Protein AF-0000000074521315 (afdb_homodimer)

Nearest PDB structures (foldseek):
  7vp2-assembly1_B  TM=7.173E-01  e=1.947E+00  Arabidopsis thaliana
  7vp5-assembly1_B  TM=7.183E-01  e=2.107E+00  Arabidopsis thaliana
  5zkt-assembly1_A  TM=7.330E-01  e=4.274E+00  Oryza sativa Japonica Group
  7vp4-assembly3_J  TM=7.187E-01  e=5.002E+00  Arabidopsis thaliana
  7vp2-assembly1_B  TM=7.172E-01  e=1.947E+00  Arabidopsis thaliana

Sequence (156 aa):
MSTMNISLPDALKAFVDEQVSQRGYGTSSEYVRELIRKDQDRQRLRGLLLAGAASAPTAPADSDYFDSLRARVRTARGMSTMNISLPDALKAFVDEQVSQRGYGTSSEYVRELIRKDQDRQRLRGLLLAGAASAPTAPADSDYFDSLRARVRTARG

Foldseek 3Di:
DDDDDDDDDPVVVVVLVVCCVVVVNPDSVVVVVVVVVVVVVVVVVVVVVVVVVPPPPPPPCDPVVVVVVVVVVVVVVD/DDDDDDDDDPVVVVVLVVCCVVVVNPDSVVVVVVVVVVVVVVVVVVVVVVVVVPPPPPPPCDPVVVVVVVVVVVVVVD

Radius of gyration: 25.65 Å; Cα contacts (8 Å, |Δi|>4): 102; chains: 2; bounding box: 45×71×61 Å

Solvent-accessible surface area (backbone atoms only — not comparable to full-atom values): 8745 Å² total; per-residue (Å²): 112,44,79,43,79,31,62,32,51,57,71,56,47,52,50,50,51,49,49,22,64,75,70,67,41,92,37,65,29,55,51,50,51,48,49,50,50,50,53,51,50,50,51,51,50,52,48,50,53,50,51,58,65,64,39,67,77,61,72,67,83,35,73,61,50,52,46,52,51,50,50,50,53,51,56,64,74,97,111,43,79,44,79,31,62,32,53,57,70,56,48,52,49,49,52,47,48,22,66,75,71,68,41,94,38,65,30,56,51,51,52,50,50,51,50,50,53,51,51,50,51,52,50,51,50,52,52,50,51,58,64,66,40,68,75,63,74,68,81,35,73,62,50,52,46,51,51,50,49,51,52,52,57,67,74,101

Organism: Methylococcus capsulatus (strain ATCC 33009 / NCIMB 11132 / Bath) (NCBI:txid243233)

Structure (mmCIF, N/CA/C/O backbone):
data_AF-0000000074521315-model_v1
#
loop_
_entity.id
_entity.type
_entity.pdbx_description
1 polymer 'Antitoxin ParD'
#
loop_
_atom_site.group_PDB
_atom_site.id
_atom_site.type_symbol
_atom_site.label_atom_id
_atom_site.label_alt_id
_atom_site.label_comp_id
_atom_site.label_asym_id
_atom_site.label_entity_id
_atom_site.label_seq_id
_atom_site.pdbx_PDB_ins_code
_atom_site.Cartn_x
_atom_site.Cartn_y
_atom_site.Cartn_z
_atom_site.occupancy
_atom_site.B_iso_or_equiv
_atom_site.auth_seq_id
_atom_site.auth_comp_id
_atom_site.auth_asym_id
_atom_site.auth_atom_id
_atom_site.pdbx_PDB_model_num
ATOM 1 N N . MET A 1 1 ? -5.844 -22.781 2.754 1 93.62 1 MET A N 1
ATOM 2 C CA . MET A 1 1 ? -4.75 -22.25 1.945 1 93.62 1 MET A CA 1
ATOM 3 C C . MET A 1 1 ? -4.969 -22.562 0.468 1 93.62 1 MET A C 1
ATOM 5 O O . MET A 1 1 ? -5.434 -23.656 0.118 1 93.62 1 MET A O 1
ATOM 9 N N . SER A 1 2 ? -4.914 -21.469 -0.3 1 94.69 2 SER A N 1
ATOM 10 C CA . SER A 1 2 ? -5.039 -21.625 -1.746 1 94.69 2 SER A CA 1
ATOM 11 C C . SER A 1 2 ? -3.842 -21.016 -2.471 1 94.69 2 SER A C 1
ATOM 13 O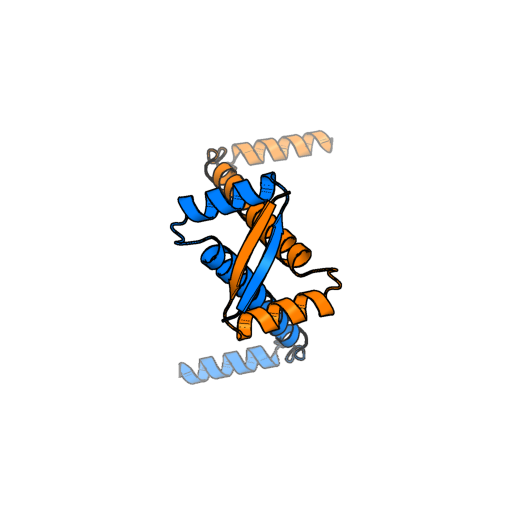 O . SER A 1 2 ? -3.148 -20.156 -1.925 1 94.69 2 SER A O 1
ATOM 15 N N . THR A 1 3 ? -3.59 -21.625 -3.578 1 96.25 3 THR A N 1
ATOM 16 C CA . THR A 1 3 ? -2.508 -21.109 -4.406 1 96.25 3 THR A CA 1
ATOM 17 C C . THR A 1 3 ? -3.061 -20.25 -5.551 1 96.25 3 THR A C 1
ATOM 19 O O . THR A 1 3 ? -4.078 -20.609 -6.152 1 96.25 3 THR A O 1
ATOM 22 N N . MET A 1 4 ? -2.467 -19.109 -5.727 1 97.06 4 MET A N 1
ATOM 23 C CA . MET A 1 4 ? -2.805 -18.172 -6.805 1 97.06 4 MET A CA 1
ATOM 24 C C . MET A 1 4 ? -1.614 -17.969 -7.73 1 97.06 4 MET A C 1
ATOM 26 O O . MET A 1 4 ? -0.49 -17.766 -7.266 1 97.06 4 MET A O 1
ATOM 30 N N . ASN A 1 5 ? -1.887 -18.094 -9.102 1 97.88 5 ASN A N 1
ATOM 31 C CA . ASN A 1 5 ? -0.853 -17.844 -10.102 1 97.88 5 ASN A CA 1
ATOM 32 C C . ASN A 1 5 ? -0.888 -16.391 -10.594 1 97.88 5 ASN A C 1
ATOM 34 O O . ASN A 1 5 ? -1.896 -15.945 -11.141 1 97.88 5 ASN A O 1
ATOM 38 N N . ILE A 1 6 ? 0.255 -15.758 -10.422 1 98.5 6 ILE A N 1
ATOM 39 C CA . ILE A 1 6 ? 0.339 -14.336 -10.758 1 98.5 6 ILE A CA 1
ATOM 40 C C . ILE A 1 6 ? 1.336 -14.133 -11.891 1 98.5 6 ILE A C 1
ATOM 42 O O . ILE A 1 6 ? 2.482 -14.578 -11.812 1 98.5 6 ILE A O 1
ATOM 46 N N . SER A 1 7 ? 0.852 -13.5 -12.953 1 98.25 7 SER A N 1
ATOM 47 C CA . SER A 1 7 ? 1.746 -13.125 -14.047 1 98.25 7 SER A CA 1
ATOM 48 C C . SER A 1 7 ? 2.32 -11.734 -13.836 1 98.25 7 SER A C 1
ATOM 50 O O . SER A 1 7 ? 1.574 -10.773 -13.609 1 98.25 7 SER A O 1
ATOM 52 N N . LEU A 1 8 ? 3.68 -11.609 -13.914 1 98.62 8 LEU A N 1
ATOM 53 C CA . LEU A 1 8 ? 4.355 -10.336 -13.672 1 98.62 8 LEU A CA 1
ATOM 54 C C . LEU A 1 8 ? 5.316 -10.008 -14.812 1 98.62 8 LEU A C 1
ATOM 56 O O . LEU A 1 8 ? 6.02 -10.891 -15.312 1 98.62 8 LEU A O 1
ATOM 60 N N . PRO A 1 9 ? 5.301 -8.688 -15.203 1 98.38 9 PRO A N 1
ATOM 61 C CA . PRO A 1 9 ? 6.465 -8.281 -15.992 1 98.38 9 PRO A CA 1
ATOM 62 C C . PRO A 1 9 ? 7.785 -8.539 -15.266 1 98.38 9 PRO A C 1
ATOM 64 O O . PRO A 1 9 ? 7.836 -8.5 -14.039 1 98.38 9 PRO A O 1
ATOM 67 N N . ASP A 1 10 ? 8.852 -8.633 -16.062 1 98.06 10 ASP A N 1
ATOM 68 C CA . ASP A 1 10 ? 10.148 -9.008 -15.516 1 98.06 10 ASP A CA 1
ATOM 69 C C . ASP A 1 10 ? 10.641 -7.977 -14.508 1 98.06 10 ASP A C 1
ATOM 71 O O . ASP A 1 10 ? 11.227 -8.328 -13.477 1 98.06 10 ASP A O 1
ATOM 75 N N . ALA A 1 11 ? 10.391 -6.781 -14.75 1 97.88 11 ALA A N 1
ATOM 76 C CA . ALA A 1 11 ? 10.859 -5.719 -13.867 1 97.88 11 ALA A CA 1
ATOM 77 C C . ALA A 1 11 ? 10.164 -5.785 -12.508 1 97.88 11 ALA A C 1
ATOM 79 O O . ALA A 1 11 ? 10.789 -5.559 -11.477 1 97.88 11 ALA A O 1
ATOM 80 N N . LEU A 1 12 ? 8.891 -6.152 -12.5 1 98.5 12 LEU A N 1
ATOM 81 C CA . LEU A 1 12 ? 8.164 -6.277 -11.242 1 98.5 12 LEU A CA 1
ATOM 82 C C . LEU A 1 12 ? 8.594 -7.535 -10.492 1 98.5 12 LEU A C 1
ATOM 84 O O . LEU A 1 12 ? 8.672 -7.531 -9.258 1 98.5 12 LEU A O 1
ATOM 88 N N . LYS A 1 13 ? 8.859 -8.539 -11.242 1 98.5 13 LYS A N 1
ATOM 89 C CA . LYS A 1 13 ? 9.359 -9.758 -10.609 1 98.5 13 LYS A CA 1
ATOM 90 C C . LYS A 1 13 ? 10.703 -9.508 -9.93 1 98.5 13 LYS A C 1
ATOM 92 O O . LYS A 1 13 ? 10.938 -9.984 -8.812 1 98.5 13 LYS A O 1
ATOM 97 N N . ALA A 1 14 ? 11.547 -8.781 -10.617 1 98.12 14 ALA A N 1
ATOM 98 C CA . ALA A 1 14 ? 12.852 -8.438 -10.039 1 98.12 14 ALA A CA 1
ATOM 99 C C . ALA A 1 14 ? 12.688 -7.621 -8.766 1 98.12 14 ALA A C 1
ATOM 101 O O . ALA A 1 14 ? 13.398 -7.848 -7.781 1 98.12 14 ALA A O 1
ATOM 102 N N . PHE A 1 15 ? 11.734 -6.738 -8.766 1 98.62 15 PHE A N 1
ATOM 103 C CA . PHE A 1 15 ? 11.461 -5.922 -7.586 1 98.62 15 PHE A CA 1
ATOM 104 C C . PHE A 1 15 ? 10.953 -6.785 -6.438 1 98.62 15 PHE A C 1
ATOM 106 O O . PHE A 1 15 ? 11.383 -6.625 -5.293 1 98.62 15 PHE A O 1
ATOM 113 N N . VAL A 1 16 ? 10.055 -7.758 -6.715 1 98.75 16 VAL A N 1
ATOM 114 C CA . VAL A 1 16 ? 9.539 -8.664 -5.695 1 98.75 16 VAL A CA 1
ATOM 115 C C . VAL A 1 16 ? 10.688 -9.461 -5.082 1 98.75 16 VAL A C 1
ATOM 117 O O . VAL A 1 16 ? 10.789 -9.578 -3.857 1 98.75 16 VAL A O 1
ATOM 120 N N . ASP A 1 17 ? 11.609 -9.914 -5.973 1 98.12 17 ASP A N 1
ATOM 121 C CA . ASP A 1 17 ? 12.75 -10.695 -5.492 1 98.12 17 ASP A CA 1
ATOM 122 C C . ASP A 1 17 ? 13.641 -9.852 -4.582 1 98.12 17 ASP A C 1
ATOM 124 O O . ASP A 1 17 ? 14.133 -10.344 -3.562 1 98.12 17 ASP A O 1
ATOM 128 N N . GLU A 1 18 ? 13.82 -8.656 -4.949 1 98.12 18 GLU A N 1
ATOM 129 C CA . GLU A 1 18 ? 14.609 -7.73 -4.141 1 98.12 18 GLU A CA 1
ATOM 130 C C . GLU A 1 18 ? 13.961 -7.492 -2.781 1 98.12 18 GLU A C 1
ATOM 132 O O . GLU A 1 18 ? 14.641 -7.473 -1.753 1 98.12 18 GLU A O 1
ATOM 137 N N . GLN A 1 19 ? 12.594 -7.312 -2.785 1 98.25 19 GLN A N 1
ATOM 138 C CA . GLN A 1 19 ? 11.867 -7.102 -1.539 1 98.25 19 GLN A CA 1
ATOM 139 C C . GLN A 1 19 ? 11.977 -8.32 -0.625 1 98.25 19 GLN A C 1
ATOM 141 O O . GLN A 1 19 ? 12.203 -8.18 0.579 1 98.25 19 GLN A O 1
ATOM 146 N N . VAL A 1 20 ? 11.867 -9.5 -1.178 1 98.38 20 VAL A N 1
ATOM 14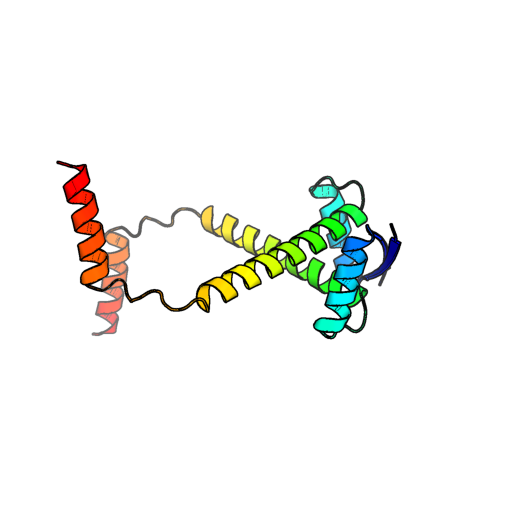7 C CA . VAL A 1 20 ? 11.938 -10.734 -0.404 1 98.38 20 VAL A CA 1
ATOM 148 C C . VAL A 1 20 ? 13.305 -10.852 0.263 1 98.38 20 VAL A C 1
ATOM 150 O O . VAL A 1 20 ? 13.398 -11.164 1.452 1 98.38 20 VAL A O 1
ATOM 153 N N . SER A 1 21 ? 14.352 -10.547 -0.519 1 97.69 21 SER A N 1
ATOM 154 C CA . SER A 1 21 ? 15.719 -10.641 -0.024 1 97.69 21 SER A CA 1
ATOM 155 C C . SER A 1 21 ? 16.016 -9.547 0.998 1 97.69 21 SER A C 1
ATOM 157 O O . SER A 1 21 ? 16.531 -9.828 2.084 1 97.69 21 SER A O 1
ATOM 159 N N . GLN A 1 22 ? 15.594 -8.289 0.78 1 96.75 22 GLN A N 1
ATOM 160 C CA . GLN A 1 22 ? 16 -7.129 1.568 1 96.75 22 GLN A CA 1
ATOM 161 C C . GLN A 1 22 ? 15.211 -7.047 2.869 1 96.75 22 GLN A C 1
ATOM 163 O O . GLN A 1 22 ? 15.727 -6.586 3.891 1 96.75 22 GLN A O 1
ATOM 168 N N . ARG A 1 23 ? 14.023 -7.527 2.822 1 96.81 23 ARG A N 1
ATOM 169 C CA . ARG A 1 23 ? 13.156 -7.355 3.984 1 96.81 23 ARG A CA 1
ATOM 170 C C . ARG A 1 23 ? 13.016 -8.656 4.766 1 96.81 23 ARG A C 1
ATOM 172 O O . ARG A 1 23 ? 12.242 -8.734 5.719 1 9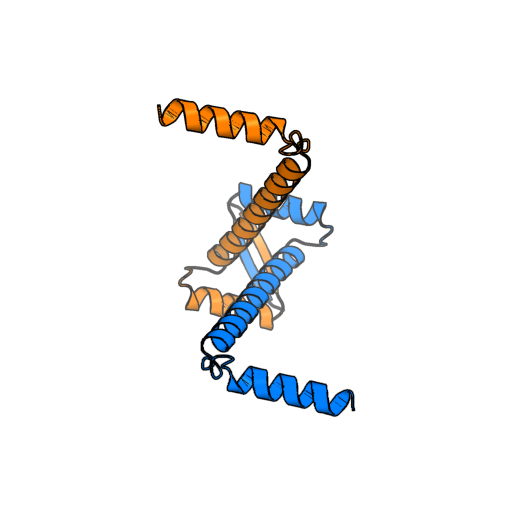6.81 23 ARG A O 1
ATOM 179 N N . GLY A 1 24 ? 13.703 -9.695 4.348 1 96.06 24 GLY A N 1
ATOM 180 C CA . GLY A 1 24 ? 13.812 -10.93 5.105 1 96.06 24 GLY A CA 1
ATOM 181 C C . GLY A 1 24 ? 12.57 -11.797 5.02 1 96.06 24 GLY A C 1
ATOM 182 O O . GLY A 1 24 ? 12.227 -12.492 5.977 1 96.06 24 GLY A O 1
ATOM 183 N N . TYR A 1 25 ? 11.844 -11.703 4.012 1 97.19 25 TYR A N 1
ATOM 184 C CA . TYR A 1 25 ? 10.734 -12.625 3.807 1 97.19 25 TYR A CA 1
ATOM 185 C C . TYR A 1 25 ? 11.234 -14.016 3.432 1 97.19 25 TYR A C 1
ATOM 187 O O . TYR A 1 25 ? 12.242 -14.148 2.729 1 97.19 25 TYR A O 1
ATOM 195 N N . GLY A 1 26 ? 10.586 -14.984 3.832 1 97.12 26 GLY A N 1
ATOM 196 C CA . GLY A 1 26 ? 10.938 -16.344 3.453 1 97.12 26 GLY A CA 1
ATOM 197 C C . GLY A 1 26 ? 10.586 -16.672 2.014 1 97.12 26 GLY A C 1
ATOM 198 O O . GLY A 1 26 ? 11.234 -17.516 1.389 1 97.12 26 GLY A O 1
ATOM 199 N N . THR A 1 27 ? 9.484 -16.047 1.563 1 98 27 THR A N 1
ATOM 200 C CA . THR A 1 27 ? 9.016 -16.328 0.209 1 98 27 THR A CA 1
ATOM 201 C C . THR A 1 27 ? 8.32 -15.109 -0.386 1 98 27 THR A C 1
ATOM 203 O O . THR A 1 27 ? 7.988 -14.164 0.332 1 98 27 THR A O 1
ATOM 206 N N . SER A 1 28 ? 8.109 -15.141 -1.616 1 98.19 28 SER A N 1
ATOM 207 C CA . SER A 1 28 ? 7.305 -14.133 -2.297 1 98.19 28 SER A CA 1
ATOM 208 C C . SER A 1 28 ? 5.871 -14.133 -1.779 1 98.19 28 SER A C 1
ATOM 210 O O . SER A 1 28 ? 5.223 -13.086 -1.734 1 98.19 28 SER A O 1
ATOM 212 N N . SER A 1 29 ? 5.402 -15.281 -1.37 1 98.62 29 SER A N 1
ATOM 213 C CA . SER A 1 29 ? 4.059 -15.383 -0.809 1 98.62 29 SER A CA 1
ATOM 214 C C . SER A 1 29 ? 3.914 -14.523 0.441 1 98.62 29 SER A C 1
ATOM 216 O O . SER A 1 29 ? 2.877 -13.891 0.646 1 98.62 29 SER A O 1
ATOM 218 N N . GLU A 1 30 ? 4.926 -14.5 1.228 1 98.62 30 GLU A N 1
ATOM 219 C CA . GLU A 1 30 ? 4.898 -13.695 2.445 1 98.62 30 GLU A CA 1
ATOM 220 C C . GLU A 1 30 ? 4.836 -12.211 2.121 1 98.62 30 GLU A C 1
ATOM 222 O O . GLU A 1 30 ? 4.078 -11.461 2.746 1 98.62 30 GLU A O 1
ATOM 227 N N . TYR A 1 31 ? 5.574 -11.789 1.181 1 98.81 31 TYR A N 1
ATOM 228 C CA . TYR A 1 31 ? 5.602 -10.398 0.729 1 98.81 31 TYR A CA 1
ATOM 229 C C . TYR A 1 31 ? 4.246 -9.984 0.165 1 98.81 31 TYR A C 1
ATOM 231 O O . TYR A 1 31 ? 3.705 -8.945 0.544 1 98.81 31 TYR A O 1
ATOM 239 N N . VAL A 1 32 ? 3.645 -10.812 -0.641 1 98.81 32 VAL A N 1
ATOM 240 C CA . VAL A 1 32 ? 2.377 -10.492 -1.289 1 98.81 32 VAL A CA 1
ATOM 241 C C . VAL A 1 32 ? 1.254 -10.492 -0.255 1 98.81 32 VAL A C 1
ATOM 243 O O . VAL A 1 32 ? 0.369 -9.633 -0.289 1 98.81 32 VAL A O 1
ATOM 246 N N . ARG A 1 33 ? 1.339 -11.477 0.71 1 98.75 33 ARG A N 1
ATOM 247 C CA . ARG A 1 33 ? 0.349 -11.484 1.783 1 98.75 33 ARG A CA 1
ATOM 248 C C . ARG A 1 33 ? 0.389 -10.172 2.57 1 98.75 33 ARG A C 1
ATOM 250 O O . ARG A 1 33 ? -0.656 -9.633 2.938 1 98.75 33 ARG A O 1
ATOM 257 N N . GLU A 1 34 ? 1.585 -9.688 2.787 1 98.75 34 GLU A N 1
ATOM 258 C CA . GLU A 1 34 ? 1.713 -8.414 3.5 1 98.75 34 GLU A CA 1
ATOM 259 C C . GLU A 1 34 ? 1.126 -7.266 2.688 1 98.75 34 GLU A C 1
ATOM 261 O O . GLU A 1 34 ? 0.469 -6.383 3.24 1 98.75 34 GLU A O 1
ATOM 266 N N . LEU A 1 35 ? 1.374 -7.277 1.374 1 98.81 35 LEU A N 1
ATOM 267 C CA . LEU A 1 35 ? 0.82 -6.234 0.516 1 98.81 35 LEU A CA 1
ATOM 268 C C . LEU A 1 35 ? -0.704 -6.242 0.566 1 98.81 35 LEU A C 1
ATOM 270 O O . LEU A 1 35 ? -1.332 -5.188 0.657 1 98.81 35 LEU A O 1
ATOM 274 N N . ILE A 1 36 ? -1.264 -7.426 0.536 1 98.81 36 ILE A N 1
ATOM 275 C CA . ILE A 1 36 ? -2.715 -7.562 0.553 1 98.81 36 ILE A CA 1
ATOM 276 C C . ILE A 1 36 ? -3.264 -7.098 1.9 1 98.81 36 ILE A C 1
ATOM 278 O O . ILE A 1 36 ? -4.258 -6.371 1.954 1 98.81 36 ILE A O 1
ATOM 282 N N . ARG A 1 37 ? -2.629 -7.473 2.971 1 98.75 37 ARG A N 1
ATOM 283 C CA . ARG A 1 37 ? -3.066 -7.062 4.301 1 98.75 37 ARG A CA 1
ATOM 284 C C . ARG A 1 37 ? -2.992 -5.547 4.461 1 98.75 37 ARG A C 1
ATOM 286 O O . ARG A 1 37 ? -3.891 -4.934 5.039 1 98.75 37 ARG A O 1
ATOM 293 N N . LYS A 1 38 ? -1.953 -5.02 3.916 1 98.38 38 LYS A N 1
ATOM 294 C CA . LYS A 1 38 ? -1.808 -3.568 3.973 1 98.38 38 LYS A CA 1
ATOM 295 C C . LYS A 1 38 ? -2.918 -2.875 3.189 1 98.38 38 LYS A C 1
ATOM 297 O O . LYS A 1 38 ? -3.461 -1.862 3.639 1 98.38 38 LYS A O 1
ATOM 302 N N . ASP A 1 39 ? -3.232 -3.373 2.07 1 98.31 39 ASP A N 1
ATOM 303 C CA . ASP A 1 39 ? -4.32 -2.791 1.288 1 98.31 39 ASP A CA 1
ATOM 304 C C . ASP A 1 39 ? -5.656 -2.924 2.018 1 98.31 39 ASP A C 1
ATOM 306 O O . ASP A 1 39 ? -6.469 -1.997 2.01 1 98.31 39 ASP A O 1
ATOM 310 N N . GLN A 1 40 ? -5.848 -4.078 2.629 1 98.19 40 GLN A N 1
ATOM 311 C CA . GLN A 1 40 ? -7.047 -4.312 3.432 1 98.19 40 GLN A CA 1
ATOM 312 C C . GLN A 1 40 ? -7.148 -3.305 4.57 1 98.19 40 GLN A C 1
ATOM 314 O O . GLN A 1 40 ? -8.211 -2.717 4.793 1 98.19 40 GLN A O 1
ATOM 319 N N . ASP A 1 41 ? -6.125 -3.111 5.277 1 97.75 41 ASP A N 1
ATOM 320 C CA . ASP A 1 41 ? -6.082 -2.176 6.398 1 97.75 41 ASP A CA 1
ATOM 321 C C . ASP A 1 41 ? -6.367 -0.75 5.934 1 97.75 41 ASP A C 1
ATOM 323 O O . ASP A 1 41 ? -7.098 -0.008 6.598 1 97.75 41 ASP A O 1
ATOM 327 N N . ARG A 1 42 ? -5.824 -0.416 4.844 1 96.81 42 ARG A N 1
ATOM 328 C CA . ARG A 1 42 ? -6.031 0.921 4.297 1 96.81 42 ARG A CA 1
ATOM 329 C C . ARG A 1 42 ? -7.5 1.15 3.955 1 96.81 42 ARG A C 1
ATOM 331 O O . ARG A 1 42 ? -8.047 2.225 4.223 1 96.81 42 ARG A O 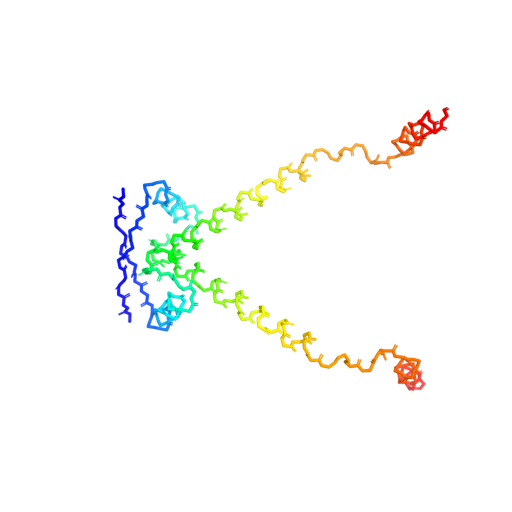1
ATOM 338 N N . GLN A 1 43 ? -8.086 0.201 3.402 1 96.06 43 GLN A N 1
ATOM 339 C CA . GLN A 1 43 ? -9.492 0.308 3.051 1 96.06 43 GLN A CA 1
ATOM 340 C C . GLN A 1 43 ? -10.367 0.411 4.297 1 96.06 43 GLN A C 1
ATOM 342 O O . GLN A 1 43 ? -11.328 1.183 4.328 1 96.06 43 GLN A O 1
ATOM 347 N N . ARG A 1 44 ? -10.008 -0.359 5.258 1 95.81 44 ARG A N 1
ATOM 348 C CA . ARG A 1 44 ? -10.75 -0.319 6.512 1 95.81 44 ARG A CA 1
ATOM 349 C C . ARG A 1 44 ? -10.656 1.057 7.16 1 95.81 44 ARG A C 1
ATOM 351 O O . ARG A 1 44 ? -11.664 1.614 7.602 1 95.81 44 ARG A O 1
ATOM 358 N N . LEU A 1 45 ? -9.445 1.599 7.176 1 96.19 45 LEU A N 1
ATOM 359 C CA . LEU A 1 45 ? -9.227 2.918 7.758 1 96.19 45 LEU A CA 1
ATOM 360 C C . LEU A 1 45 ? -9.992 3.986 6.988 1 96.19 45 LEU A C 1
ATOM 362 O O . LEU A 1 45 ? -10.609 4.871 7.594 1 96.19 45 LEU A O 1
ATOM 366 N N . ARG A 1 46 ? -9.906 3.945 5.676 1 93.62 46 ARG A N 1
ATOM 367 C CA . ARG A 1 46 ? -10.641 4.891 4.84 1 93.62 46 ARG A CA 1
ATOM 368 C C . ARG A 1 46 ? -12.141 4.816 5.121 1 93.62 46 ARG A C 1
ATOM 370 O O . ARG A 1 46 ? -12.812 5.844 5.199 1 93.62 46 ARG A O 1
ATOM 377 N N . GLY A 1 47 ? -12.586 3.602 5.309 1 91.56 47 GLY A N 1
ATOM 378 C CA . GLY A 1 47 ? -13.992 3.42 5.645 1 91.56 47 GLY A CA 1
ATOM 379 C C . GLY A 1 47 ? -14.367 4.047 6.973 1 91.56 47 GLY A C 1
ATOM 380 O O . GLY A 1 47 ? -15.406 4.699 7.086 1 91.56 47 GLY A O 1
ATOM 381 N N . LEU A 1 48 ? -13.461 3.83 7.934 1 89.88 48 LEU A N 1
ATOM 382 C CA . LEU A 1 48 ? -13.703 4.395 9.258 1 89.88 48 LEU A CA 1
ATOM 383 C C . LEU A 1 48 ? -13.672 5.918 9.211 1 89.88 48 LEU A C 1
ATOM 385 O O . LEU A 1 48 ? -14.5 6.578 9.844 1 89.88 48 LEU A O 1
ATOM 389 N N . LEU A 1 49 ? -12.766 6.43 8.469 1 87.75 49 LEU A N 1
ATOM 390 C CA . LEU A 1 49 ? -12.625 7.879 8.352 1 87.75 49 LEU A CA 1
ATOM 391 C C . LEU A 1 49 ? -13.836 8.484 7.648 1 87.75 49 LEU A C 1
ATOM 393 O O . LEU A 1 49 ? -14.336 9.539 8.062 1 87.75 49 LEU A O 1
ATOM 397 N N . LEU A 1 50 ? -14.32 7.828 6.668 1 88.94 50 LEU A N 1
ATOM 398 C CA . LEU A 1 50 ? -15.484 8.297 5.934 1 88.94 50 LEU A CA 1
ATOM 399 C C . LEU A 1 50 ? -16.734 8.227 6.797 1 88.94 50 LEU A C 1
ATOM 401 O O . LEU A 1 50 ? -17.578 9.141 6.773 1 88.94 50 LEU A O 1
ATOM 405 N N . ALA A 1 51 ? -16.859 7.188 7.52 1 85.75 51 ALA A N 1
ATOM 406 C CA . ALA A 1 51 ? -17.984 7.051 8.445 1 85.75 51 ALA A CA 1
ATOM 407 C C . ALA A 1 51 ? -17.938 8.125 9.531 1 85.75 51 ALA A C 1
ATOM 409 O O . ALA A 1 51 ? -18.969 8.68 9.914 1 85.75 51 ALA A O 1
ATOM 410 N N . GLY A 1 52 ? -16.734 8.344 10 1 81.94 52 GLY A N 1
ATOM 411 C CA . GLY A 1 52 ? -16.547 9.398 10.984 1 81.94 52 GLY A CA 1
ATOM 412 C C . GLY A 1 52 ? -16.875 10.781 10.445 1 81.94 52 GLY A C 1
ATOM 413 O O . GLY A 1 52 ? -17.484 11.594 11.148 1 81.94 52 GLY A O 1
ATOM 414 N N . ALA A 1 53 ? -16.594 11.047 9.172 1 79.12 53 ALA A N 1
ATOM 415 C CA . ALA A 1 53 ? -16.859 12.328 8.531 1 79.12 53 ALA A CA 1
ATOM 416 C C . ALA A 1 53 ? -18.359 12.516 8.281 1 79.12 53 ALA A C 1
ATOM 418 O O . ALA A 1 53 ? -18.859 13.641 8.289 1 79.12 53 ALA A O 1
ATOM 419 N N . ALA A 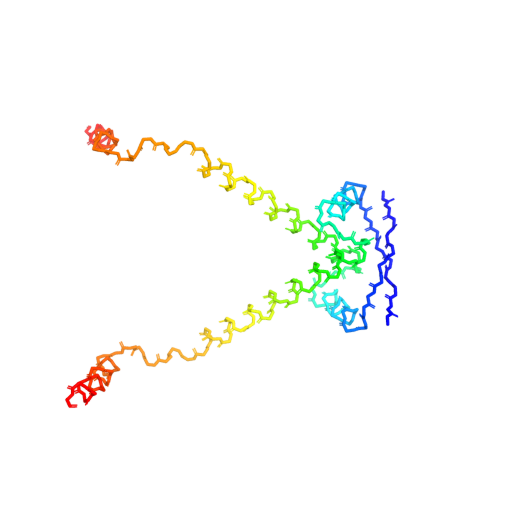1 54 ? -18.859 11.43 7.914 1 73.5 54 ALA A N 1
ATOM 420 C CA . ALA A 1 54 ? -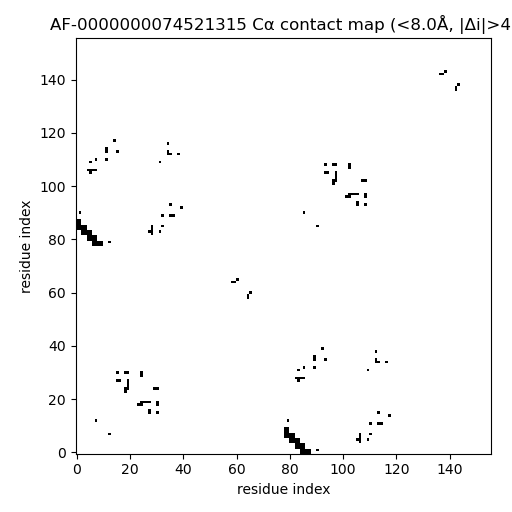20.297 11.469 7.641 1 73.5 54 ALA A CA 1
ATOM 421 C C . ALA A 1 54 ? -21.094 11.602 8.938 1 73.5 54 ALA A C 1
ATOM 423 O O . ALA A 1 54 ? -22.297 11.867 8.906 1 73.5 54 ALA A O 1
ATOM 424 N N . SER A 1 55 ? -20.469 11.055 9.859 1 62.72 55 SER A N 1
ATOM 425 C CA . SER A 1 55 ? -21.125 11.219 11.148 1 62.72 55 SER A CA 1
ATOM 426 C C . SER A 1 55 ? -21.391 12.688 11.453 1 62.72 55 SER A C 1
ATOM 428 O O . SER A 1 55 ? -20.688 13.562 10.977 1 62.72 55 SER A O 1
ATOM 430 N N . ALA A 1 56 ? -22.641 13.086 11.523 1 56.88 56 ALA A N 1
ATOM 431 C CA . ALA A 1 56 ? -23.234 14.391 11.789 1 56.88 56 ALA A CA 1
ATOM 432 C C . ALA A 1 56 ? -22.234 15.305 12.5 1 56.88 56 ALA A C 1
ATOM 434 O O . ALA A 1 56 ? -21.5 14.859 13.383 1 56.88 56 ALA A O 1
ATOM 435 N N . PRO A 1 57 ? -21.859 16.406 11.75 1 51.91 57 PRO A N 1
ATOM 436 C CA . PRO A 1 57 ? -21.172 17.453 12.508 1 51.91 57 PRO A CA 1
ATOM 437 C C . PRO A 1 57 ? -21.656 17.547 13.961 1 51.91 57 PRO A C 1
ATOM 439 O O . PRO A 1 57 ? -22.859 17.688 14.211 1 51.91 57 PRO A O 1
ATOM 442 N N . THR A 1 58 ? -21.203 16.594 14.781 1 51.19 58 THR A N 1
ATOM 443 C CA . 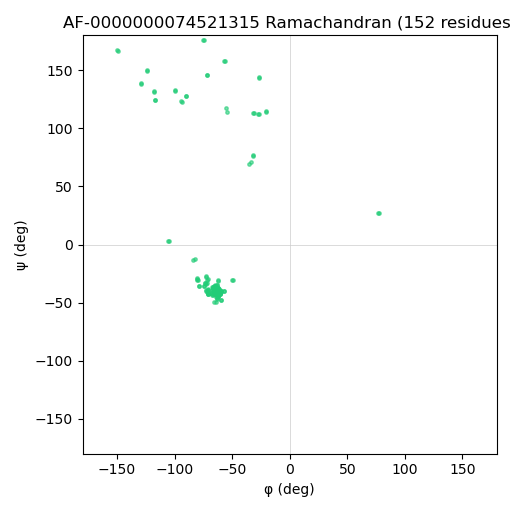THR A 1 58 ? -21.656 17 16.109 1 51.19 58 THR A CA 1
ATOM 444 C C . THR A 1 58 ? -21.844 18.516 16.188 1 51.19 58 THR A C 1
ATOM 446 O O . THR A 1 58 ? -21.25 19.25 15.406 1 51.19 58 THR A O 1
ATOM 449 N N . ALA A 1 59 ? -22.844 19.062 16.906 1 51.78 59 ALA A N 1
ATOM 450 C CA . ALA A 1 59 ? -23.094 20.484 17.094 1 51.78 59 ALA A CA 1
ATOM 451 C C . ALA A 1 59 ? -21.781 21.266 17.062 1 51.78 59 ALA A C 1
ATOM 453 O O . ALA A 1 59 ? -20.781 20.828 17.625 1 51.78 59 ALA A O 1
ATOM 454 N N . PRO A 1 60 ? -21.547 22.109 16.078 1 52.16 60 PRO A N 1
ATOM 455 C CA . PRO A 1 60 ? -20.359 22.969 16.203 1 52.16 60 PRO A CA 1
ATOM 456 C C . PRO A 1 60 ? -20 23.234 17.656 1 52.16 60 PRO A C 1
ATOM 458 O O . PRO A 1 60 ? -20.875 23.312 18.531 1 52.16 60 PRO A O 1
ATOM 461 N N . ALA A 1 61 ? -18.844 22.672 18.031 1 53.44 61 ALA A N 1
ATOM 462 C CA . ALA A 1 61 ? -18.453 23.188 19.344 1 53.44 61 ALA A CA 1
ATOM 463 C C . ALA A 1 61 ? -18.844 24.656 19.5 1 53.44 61 ALA A C 1
ATOM 465 O O . ALA A 1 61 ? -18.172 25.547 18.969 1 53.44 61 ALA A O 1
ATOM 466 N N . ASP A 1 62 ? -20.047 24.844 19.578 1 58.03 62 ASP A N 1
ATOM 467 C CA . ASP A 1 62 ? -20.547 26.188 19.828 1 58.03 62 ASP A CA 1
ATOM 468 C C . ASP A 1 62 ? -20.328 26.609 21.281 1 58.03 62 ASP A C 1
ATOM 470 O O . ASP A 1 62 ? -19.719 25.875 22.062 1 58.03 62 ASP A O 1
ATOM 474 N N . SER A 1 63 ? -20.719 27.875 21.484 1 61.5 63 SER A N 1
ATOM 475 C CA . SER A 1 63 ? -20.516 28.453 22.812 1 61.5 63 SER A CA 1
ATOM 476 C C . SER A 1 63 ? -21.031 27.531 23.906 1 61.5 63 SER A C 1
ATOM 478 O O . SER A 1 63 ? -20.391 27.391 24.953 1 61.5 63 SER A O 1
ATOM 480 N N . ASP A 1 64 ? -21.984 26.891 23.453 1 62.44 64 ASP A N 1
ATOM 481 C CA . ASP A 1 64 ? -22.609 26.078 24.484 1 62.44 64 ASP A CA 1
ATOM 482 C C . ASP A 1 64 ? -21.812 24.812 24.75 1 62.44 64 ASP A C 1
ATOM 484 O O . ASP A 1 64 ? -21.703 24.375 25.906 1 62.44 64 ASP A O 1
ATOM 488 N N . TYR A 1 65 ? -21.266 24.266 23.812 1 59.78 65 TYR A N 1
ATOM 489 C CA . TYR A 1 65 ? -20.422 23.094 23.953 1 59.78 65 TYR A CA 1
ATOM 490 C C . TYR A 1 65 ? -19.172 23.406 24.766 1 59.78 65 TYR A C 1
ATOM 492 O O . TYR A 1 65 ? -18.828 22.672 25.688 1 59.78 65 TYR A O 1
ATOM 500 N N . PHE A 1 66 ? -18.5 24.453 24.406 1 62.47 66 PHE A N 1
ATOM 501 C CA . PHE A 1 66 ? -17.328 24.875 25.156 1 62.47 66 PHE A CA 1
ATOM 502 C C . PHE A 1 66 ? -17.719 25.312 26.562 1 62.47 66 PHE A C 1
ATOM 504 O O . PHE A 1 66 ? -16.953 25.109 27.516 1 62.47 66 PHE A O 1
ATOM 511 N N . ASP A 1 67 ? -18.953 25.938 26.625 1 65.31 67 ASP A N 1
ATOM 512 C CA . ASP A 1 67 ? -19.453 26.281 27.938 1 65.31 67 ASP A CA 1
ATOM 513 C C . ASP A 1 67 ? -19.672 25.047 28.797 1 65.31 67 ASP A C 1
ATOM 515 O O . ASP A 1 67 ? -19.375 25.047 29.984 1 65.31 67 ASP A O 1
ATOM 519 N N . SER A 1 68 ? -20.109 24.062 28.203 1 69.75 68 SER A N 1
ATOM 520 C CA . SER A 1 68 ? -20.344 22.828 28.953 1 69.75 68 SER A CA 1
ATOM 521 C C . SER A 1 68 ? -19.031 22.156 29.344 1 69.75 68 SER A C 1
ATOM 523 O O . SER A 1 68 ? -18.922 21.609 30.438 1 69.75 68 SER A O 1
ATOM 525 N N . LEU A 1 69 ? -18.094 22.312 28.484 1 66.88 69 LEU A N 1
ATOM 526 C CA . LEU A 1 69 ? -16.766 21.75 28.781 1 66.88 69 LEU A CA 1
ATOM 527 C C . LEU A 1 69 ? -16.094 22.547 29.891 1 66.88 69 LEU A C 1
ATOM 529 O O . LEU A 1 69 ? -15.469 21.953 30.781 1 66.88 69 LEU A O 1
ATOM 533 N N . ARG A 1 70 ? -16.234 23.906 29.781 1 62.19 70 ARG A N 1
ATOM 534 C CA . ARG A 1 70 ? -15.719 24.781 30.828 1 62.19 70 ARG A CA 1
ATOM 535 C C . ARG A 1 70 ? -16.375 24.484 32.156 1 62.19 70 ARG A C 1
ATOM 537 O O . ARG A 1 70 ? -15.711 24.484 33.188 1 62.19 70 ARG A O 1
ATOM 544 N N . ALA A 1 71 ? -17.594 24.266 32.156 1 70 71 ALA A N 1
ATOM 545 C CA . ALA A 1 71 ? -18.328 23.984 33.406 1 70 71 ALA A CA 1
ATOM 546 C C . ALA A 1 71 ? -17.875 22.672 34.031 1 70 71 ALA A C 1
ATOM 548 O O . ALA A 1 71 ? -17.75 22.562 35.25 1 70 71 ALA A O 1
ATOM 549 N N . ARG A 1 72 ? -17.609 21.844 33.219 1 73.5 72 ARG A N 1
ATOM 550 C CA . ARG A 1 72 ? -17.156 20.562 33.75 1 73.5 72 ARG A CA 1
ATOM 551 C C . ARG A 1 72 ? -15.773 20.672 34.344 1 73.5 72 ARG A C 1
ATOM 553 O O . ARG A 1 72 ? -15.492 20.062 35.375 1 73.5 72 ARG A O 1
ATOM 560 N N . VAL A 1 73 ? -14.969 21.391 33.719 1 60.62 73 VAL A N 1
ATOM 561 C CA . VAL A 1 73 ? -13.617 21.609 34.219 1 60.62 73 VAL A CA 1
ATOM 562 C C . VAL A 1 73 ? -13.664 22.406 35.5 1 60.62 73 VAL A C 1
ATOM 564 O O . VAL A 1 73 ? -12.914 22.109 36.438 1 60.62 73 VAL A O 1
ATOM 567 N N . ARG A 1 74 ? -14.562 23.359 35.625 1 60.75 74 ARG A N 1
ATOM 568 C CA . ARG A 1 74 ? -14.727 24.141 36.844 1 60.75 74 ARG A CA 1
ATOM 569 C C . ARG A 1 74 ? -15.227 23.281 38 1 60.75 74 ARG A C 1
ATOM 571 O O . ARG A 1 74 ? -14.789 23.438 39.125 1 60.75 74 ARG A O 1
ATOM 578 N N . THR A 1 75 ? -16.016 22.484 37.594 1 65.31 75 THR A N 1
ATOM 579 C CA . THR A 1 75 ? -16.562 21.656 38.656 1 65.31 75 THR A CA 1
ATOM 580 C C . THR A 1 75 ? -15.523 20.656 39.156 1 65.31 75 THR A C 1
ATOM 582 O O . THR A 1 75 ? -15.453 20.344 40.344 1 65.31 75 THR A O 1
ATOM 585 N N . ALA A 1 76 ? -14.688 20.344 38.312 1 64.69 76 ALA A N 1
ATOM 586 C CA . ALA A 1 76 ? -13.672 19.391 38.75 1 64.69 76 ALA A CA 1
ATOM 587 C C . ALA A 1 76 ? -12.57 20.078 39.531 1 64.69 76 ALA A C 1
ATOM 589 O O . ALA A 1 76 ? -11.945 19.453 40.406 1 64.69 76 ALA A O 1
ATOM 590 N N . ARG A 1 77 ? -12.336 21.219 39.281 1 58.25 77 ARG A N 1
ATOM 591 C CA . ARG A 1 77 ? -11.281 21.922 40 1 58.25 77 ARG A CA 1
ATOM 592 C C . ARG A 1 77 ? -11.797 22.484 41.344 1 58.25 77 ARG A C 1
ATOM 594 O O . ARG A 1 77 ? -11.016 22.953 42.156 1 58.25 77 ARG A O 1
ATOM 601 N N . GLY A 1 78 ? -13.078 22.484 41.469 1 58.09 78 GLY A N 1
ATOM 602 C CA . GLY A 1 78 ? -13.562 22.859 42.781 1 58.09 78 GLY A CA 1
ATOM 603 C C . GLY A 1 78 ? -13.852 21.672 43.688 1 58.09 78 GLY A C 1
ATOM 604 O O . GLY A 1 78 ? -13.609 20.516 43.312 1 58.09 78 GLY A O 1
ATOM 605 N N . MET B 1 1 ? 7.727 -11.625 -19.109 1 93.62 1 MET B N 1
ATOM 606 C CA . MET B 1 1 ? 6.621 -12.016 -18.234 1 93.62 1 MET B CA 1
ATOM 607 C C . MET B 1 1 ? 6.914 -13.344 -17.547 1 93.62 1 MET B C 1
ATOM 609 O O . MET B 1 1 ? 7.488 -14.25 -18.156 1 93.62 1 MET B O 1
ATOM 613 N N . SER B 1 2 ? 6.793 -13.273 -16.219 1 94.75 2 SER B N 1
ATOM 614 C CA . SER B 1 2 ? 6.984 -14.477 -15.422 1 94.75 2 SER B CA 1
ATOM 615 C C . SER B 1 2 ? 5.773 -14.758 -14.547 1 94.75 2 SER B C 1
ATOM 617 O O . SER B 1 2 ? 4.996 -13.852 -14.242 1 94.75 2 SER B O 1
ATOM 619 N N . THR B 1 3 ? 5.609 -16.016 -14.336 1 96.19 3 THR B N 1
ATOM 620 C CA . THR B 1 3 ? 4.52 -16.438 -13.453 1 96.19 3 THR B CA 1
ATOM 621 C C . THR B 1 3 ? 5.043 -16.75 -12.055 1 96.19 3 THR B C 1
ATOM 623 O O . THR B 1 3 ? 6.109 -17.359 -11.914 1 96.19 3 THR B O 1
ATOM 626 N N . MET B 1 4 ? 4.375 -16.219 -11.07 1 97 4 MET B N 1
ATOM 627 C CA . MET B 1 4 ? 4.676 -16.453 -9.664 1 97 4 MET B CA 1
ATOM 628 C C . MET B 1 4 ? 3.506 -17.125 -8.961 1 97 4 MET B C 1
ATOM 630 O O . MET B 1 4 ? 2.354 -16.734 -9.133 1 97 4 MET B O 1
ATOM 634 N N . ASN B 1 5 ? 3.83 -18.25 -8.172 1 97.88 5 ASN B N 1
ATOM 635 C CA . ASN B 1 5 ? 2.812 -18.953 -7.395 1 97.88 5 ASN B CA 1
ATOM 636 C C . ASN B 1 5 ? 2.756 -18.438 -5.961 1 97.88 5 ASN B C 1
ATOM 638 O O . ASN B 1 5 ? 3.746 -18.516 -5.23 1 97.88 5 ASN B O 1
ATOM 642 N N . ILE B 1 6 ? 1.566 -18 -5.605 1 98.5 6 ILE B N 1
ATOM 643 C CA . ILE B 1 6 ? 1.386 -17.375 -4.297 1 98.5 6 ILE B CA 1
ATOM 644 C C . ILE B 1 6 ? 0.422 -18.219 -3.457 1 98.5 6 ILE B C 1
ATOM 646 O O . ILE B 1 6 ? -0.687 -18.531 -3.898 1 98.5 6 ILE B O 1
ATOM 650 N N . SER B 1 7 ? 0.894 -18.609 -2.283 1 98.25 7 SER B N 1
ATOM 651 C CA . SER B 1 7 ? 0.016 -19.281 -1.34 1 98.25 7 SER B CA 1
ATOM 652 C C . SER B 1 7 ? -0.674 -18.297 -0.409 1 98.25 7 SER B C 1
ATOM 654 O O . SER B 1 7 ? -0.016 -17.469 0.217 1 98.25 7 SER B O 1
ATOM 656 N N . LEU B 1 8 ? -2.033 -18.391 -0.324 1 98.62 8 LEU B N 1
ATOM 657 C CA . LEU B 1 8 ? -2.814 -17.469 0.484 1 98.62 8 LEU B CA 1
ATOM 658 C C . LEU B 1 8 ? -3.758 -18.219 1.418 1 98.62 8 LEU B C 1
ATOM 660 O O . LEU B 1 8 ? -4.371 -19.203 1.021 1 98.62 8 LEU B O 1
ATOM 664 N N . PRO B 1 9 ? -3.83 -17.688 2.68 1 98.38 9 PRO B N 1
ATOM 665 C CA . PRO B 1 9 ? -4.992 -18.141 3.449 1 98.38 9 PRO B CA 1
ATOM 666 C C . PRO B 1 9 ? -6.316 -17.844 2.746 1 98.38 9 PRO B C 1
ATOM 668 O O . PRO B 1 9 ? -6.418 -16.859 2 1 98.38 9 PRO B O 1
ATOM 671 N N . ASP B 1 10 ? -7.336 -18.609 3.129 1 98.06 10 ASP B N 1
ATOM 672 C CA . ASP B 1 10 ? -8.625 -18.516 2.443 1 98.06 10 ASP B CA 1
ATOM 673 C C . ASP B 1 10 ? -9.234 -17.125 2.594 1 98.06 10 ASP B C 1
ATOM 675 O O . ASP B 1 10 ? -9.82 -16.594 1.649 1 98.06 10 ASP B O 1
ATOM 679 N N . ALA B 1 11 ? -9.086 -16.562 3.68 1 97.88 11 ALA B N 1
ATOM 680 C CA . ALA B 1 11 ? -9.672 -15.242 3.936 1 97.88 11 ALA B CA 1
ATOM 681 C C . ALA B 1 11 ? -9.023 -14.172 3.061 1 97.88 11 ALA B C 1
ATOM 683 O O . ALA B 1 11 ? -9.711 -13.273 2.561 1 97.88 11 ALA B O 1
ATOM 684 N N . LEU B 1 12 ? -7.734 -14.297 2.828 1 98.5 12 LEU B N 1
ATOM 685 C CA . LEU B 1 12 ? -7.047 -13.336 1.971 1 98.5 12 LEU B CA 1
ATOM 686 C C . LEU B 1 12 ? -7.395 -13.57 0.505 1 98.5 12 LEU B C 1
ATOM 688 O O . LEU B 1 12 ? -7.52 -12.617 -0.267 1 98.5 12 LEU B O 1
ATOM 692 N N . LYS B 1 13 ? -7.551 -14.797 0.185 1 98.5 13 LYS B N 1
ATOM 693 C CA . LYS B 1 13 ? -7.973 -15.109 -1.177 1 98.5 13 LYS B CA 1
ATOM 694 C C . LYS B 1 13 ? -9.359 -14.539 -1.468 1 98.5 13 LYS B C 1
ATOM 696 O O . LYS B 1 13 ? -9.594 -13.984 -2.543 1 98.5 13 LYS B O 1
ATOM 701 N N . ALA B 1 14 ? -10.234 -14.68 -0.5 1 98.12 14 ALA B N 1
ATOM 702 C CA . ALA B 1 14 ? -11.578 -14.133 -0.652 1 98.12 14 ALA B CA 1
ATOM 703 C C . ALA B 1 14 ? -11.531 -12.617 -0.812 1 98.12 14 ALA B C 1
ATOM 705 O O . ALA B 1 14 ? -12.258 -12.047 -1.634 1 98.12 14 ALA B O 1
ATOM 706 N N . PHE B 1 15 ? -10.656 -11.977 -0.088 1 98.62 15 PHE B N 1
ATOM 707 C CA . PHE B 1 15 ? -10.5 -10.531 -0.186 1 98.62 15 PHE B CA 1
ATOM 708 C C . PHE B 1 15 ? -9.961 -10.141 -1.559 1 98.62 15 PHE B C 1
ATOM 710 O O . PHE B 1 15 ? -10.453 -9.188 -2.17 1 98.62 15 PHE B O 1
ATOM 717 N N . VAL B 1 16 ? -8.977 -10.898 -2.098 1 98.75 16 VAL B N 1
ATOM 718 C CA . VAL B 1 16 ? -8.43 -10.633 -3.422 1 98.75 16 VAL B CA 1
ATOM 719 C C . VAL B 1 16 ? -9.531 -10.742 -4.473 1 98.75 16 VAL B C 1
ATOM 721 O O . VAL B 1 16 ? -9.664 -9.875 -5.336 1 98.75 16 VAL B O 1
ATOM 724 N N . ASP B 1 17 ? -10.383 -11.797 -4.305 1 98.12 17 ASP B N 1
ATOM 725 C CA . ASP B 1 17 ? -11.461 -12 -5.262 1 98.12 17 ASP B CA 1
ATOM 726 C C . ASP B 1 17 ? -12.461 -10.844 -5.215 1 98.12 17 ASP B C 1
ATOM 728 O O . ASP B 1 17 ? -12.945 -10.398 -6.258 1 98.12 17 ASP B O 1
ATOM 732 N N . GLU B 1 18 ? -12.719 -10.391 -4.059 1 98.12 18 GLU B N 1
ATOM 733 C CA . GLU B 1 18 ? -13.609 -9.242 -3.881 1 98.12 18 GLU B CA 1
ATOM 734 C C . GLU B 1 18 ? -13.031 -7.988 -4.523 1 98.12 18 GLU B C 1
ATOM 736 O O . GLU B 1 18 ? -13.742 -7.23 -5.18 1 98.12 18 GLU B O 1
ATOM 741 N N . GLN B 1 19 ? -11.688 -7.777 -4.332 1 98.25 19 GLN B N 1
ATOM 742 C CA . GLN B 1 19 ? -11.031 -6.617 -4.918 1 98.25 19 GLN B CA 1
ATOM 743 C C . GLN B 1 19 ? -11.062 -6.676 -6.441 1 98.25 19 GLN B C 1
ATOM 745 O O . GLN B 1 19 ? -11.344 -5.672 -7.102 1 98.25 19 GLN B O 1
ATOM 750 N N . VAL B 1 20 ? -10.844 -7.836 -7.004 1 98.38 20 VAL B N 1
ATOM 751 C CA . VAL B 1 20 ? -10.844 -8.016 -8.453 1 98.38 20 VAL B CA 1
ATOM 752 C C . VAL B 1 20 ? -12.227 -7.676 -9.016 1 98.38 20 VAL B C 1
ATOM 754 O O . VAL B 1 20 ? -12.336 -6.953 -10.008 1 98.38 20 VAL B O 1
ATOM 757 N N . SER B 1 21 ? -13.266 -8.164 -8.328 1 97.69 21 SER B N 1
ATOM 758 C CA . SER B 1 21 ? -14.641 -7.949 -8.766 1 97.69 21 SER B CA 1
ATOM 759 C C . SER B 1 21 ? -15.062 -6.496 -8.57 1 97.69 21 SER B C 1
ATOM 761 O O . SER B 1 21 ? -15.586 -5.867 -9.492 1 97.69 21 SER B O 1
ATOM 763 N N . GLN B 1 22 ? -14.727 -5.848 -7.434 1 96.81 22 GLN B N 1
ATOM 764 C CA . GLN B 1 22 ? -15.25 -4.543 -7.047 1 96.81 22 GLN B CA 1
ATOM 765 C C . GLN B 1 22 ? -14.516 -3.42 -7.773 1 96.81 22 GLN B C 1
ATOM 767 O O . GLN B 1 22 ? -15.102 -2.381 -8.078 1 96.81 22 GLN B O 1
ATOM 772 N N . ARG B 1 23 ? -13.297 -3.672 -8.078 1 96.81 23 ARG B N 1
ATOM 773 C CA . ARG B 1 23 ? -12.492 -2.592 -8.633 1 96.81 23 ARG B CA 1
ATOM 774 C C . ARG B 1 23 ? -12.281 -2.789 -10.133 1 96.81 23 ARG B C 1
ATOM 776 O O . ARG B 1 23 ? -11.531 -2.041 -10.766 1 96.81 23 ARG B O 1
ATOM 783 N N . GLY B 1 24 ? -12.859 -3.805 -10.703 1 96.06 24 GLY B N 1
ATOM 784 C CA . GLY B 1 24 ? -12.898 -3.996 -12.141 1 96.06 24 GLY B CA 1
ATOM 785 C C . GLY B 1 24 ? -11.586 -4.508 -12.711 1 96.06 24 GLY B C 1
ATOM 786 O O . GLY B 1 24 ? -11.227 -4.176 -13.844 1 96.06 24 GLY B O 1
ATOM 787 N N . TYR B 1 25 ? -10.836 -5.172 -11.977 1 97.25 25 TYR B N 1
ATOM 788 C CA . TYR B 1 25 ? -9.656 -5.82 -12.516 1 97.25 25 TYR B CA 1
ATOM 789 C C . TYR B 1 25 ? -10.031 -7.02 -13.375 1 97.25 25 TYR B C 1
ATOM 791 O O . TYR B 1 25 ? -11 -7.727 -13.078 1 97.25 25 TYR B O 1
ATOM 799 N N . GLY B 1 26 ? -9.312 -7.266 -14.367 1 97.12 26 GLY B N 1
ATOM 800 C CA . GLY B 1 26 ? -9.547 -8.438 -15.195 1 97.12 26 GLY B CA 1
ATOM 801 C C . GLY B 1 26 ? -9.125 -9.734 -14.531 1 97.12 26 GLY B C 1
ATOM 802 O O . GLY B 1 26 ? -9.68 -10.797 -14.805 1 97.12 26 GLY B O 1
ATOM 803 N N . THR B 1 27 ? -8.055 -9.609 -13.719 1 98 27 THR B N 1
ATOM 804 C CA . THR B 1 27 ? -7.523 -10.797 -13.062 1 98 27 THR B CA 1
ATOM 805 C C . THR B 1 27 ? -6.895 -10.445 -11.719 1 98 27 THR B C 1
ATOM 807 O O . THR B 1 27 ? -6.676 -9.266 -11.422 1 98 27 THR B O 1
ATOM 810 N N . SER B 1 28 ? -6.633 -11.414 -10.961 1 98.19 28 SER B N 1
ATOM 811 C CA . SER B 1 28 ? -5.883 -11.242 -9.719 1 98.19 28 SER B CA 1
ATOM 812 C C . SER B 1 28 ? -4.477 -10.727 -9.992 1 98.19 28 SER B C 1
ATOM 814 O O . SER B 1 28 ? -3.916 -9.984 -9.188 1 98.19 28 SER B O 1
ATOM 816 N N . SER B 1 29 ? -3.936 -11.07 -11.117 1 98.62 29 SER B N 1
ATOM 817 C CA . SER B 1 29 ? -2.611 -10.594 -11.508 1 98.62 29 SER B CA 1
ATOM 818 C C . SER B 1 29 ? -2.582 -9.07 -11.617 1 98.62 29 SER B C 1
ATOM 820 O O . SER B 1 29 ? -1.608 -8.438 -11.211 1 98.62 29 SER B O 1
ATOM 822 N N . GLU B 1 30 ? -3.629 -8.531 -12.133 1 98.62 30 GLU B N 1
ATOM 823 C CA . GLU B 1 30 ? -3.711 -7.078 -12.273 1 98.62 30 GLU B CA 1
ATOM 824 C C . GLU B 1 30 ? -3.758 -6.395 -10.906 1 98.62 30 GLU B C 1
ATOM 826 O O . GLU B 1 30 ? -3.09 -5.383 -10.688 1 98.62 30 GLU B O 1
ATOM 831 N N . TYR B 1 31 ? -4.48 -6.93 -10.031 1 98.81 31 TYR B N 1
ATOM 832 C CA . TYR B 1 31 ? -4.602 -6.418 -8.672 1 98.81 31 TYR B CA 1
ATOM 833 C C . TYR B 1 31 ? -3.268 -6.488 -7.938 1 98.81 31 TYR B C 1
ATOM 835 O O . TYR B 1 31 ? -2.824 -5.5 -7.348 1 98.81 31 TYR B O 1
ATOM 843 N N . VAL B 1 32 ? -2.57 -7.582 -8.047 1 98.81 32 VAL B N 1
ATOM 844 C CA . VAL B 1 32 ?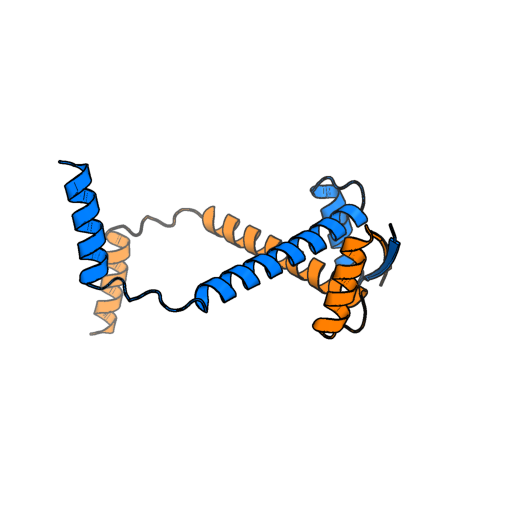 -1.308 -7.785 -7.348 1 98.81 32 VAL B CA 1
ATOM 845 C C . VAL B 1 32 ? -0.228 -6.895 -7.953 1 98.81 32 VAL B C 1
ATOM 847 O O . VAL B 1 32 ? 0.586 -6.312 -7.23 1 98.81 32 VAL B O 1
ATOM 850 N N . ARG B 1 33 ? -0.267 -6.766 -9.32 1 98.75 33 ARG B N 1
ATOM 851 C CA . ARG B 1 33 ? 0.678 -5.855 -9.961 1 98.75 33 ARG B CA 1
ATOM 852 C C . ARG B 1 33 ? 0.502 -4.434 -9.445 1 98.75 33 ARG B C 1
ATOM 854 O O . ARG B 1 33 ? 1.484 -3.725 -9.211 1 98.75 33 ARG B O 1
ATOM 861 N N . GLU B 1 34 ? -0.742 -4.051 -9.258 1 98.75 34 GLU B N 1
ATOM 862 C CA . GLU B 1 34 ? -0.999 -2.717 -8.727 1 98.75 34 GLU B CA 1
ATOM 863 C C . GLU B 1 34 ? -0.478 -2.578 -7.301 1 98.75 34 GLU B C 1
ATOM 865 O O . GLU B 1 34 ? 0.081 -1.542 -6.938 1 98.75 34 GLU B O 1
ATOM 870 N N . LEU B 1 35 ? -0.676 -3.623 -6.492 1 98.81 35 LEU B N 1
ATOM 871 C CA . LEU B 1 35 ? -0.177 -3.59 -5.125 1 98.81 35 LEU B CA 1
ATOM 872 C C . LEU B 1 35 ? 1.34 -3.436 -5.102 1 98.81 35 LEU B C 1
ATOM 874 O O . LEU B 1 35 ? 1.877 -2.656 -4.312 1 98.81 35 LEU B O 1
ATOM 878 N N . ILE B 1 36 ? 1.994 -4.152 -5.969 1 98.81 36 ILE B N 1
ATOM 879 C CA . ILE B 1 36 ? 3.451 -4.109 -6.031 1 98.81 36 ILE B CA 1
ATOM 880 C C . ILE B 1 36 ? 3.908 -2.729 -6.496 1 98.81 36 ILE B C 1
ATOM 882 O O . ILE B 1 36 ? 4.84 -2.154 -5.934 1 98.81 36 ILE B O 1
ATOM 886 N N . ARG B 1 37 ? 3.268 -2.182 -7.488 1 98.75 37 ARG B N 1
ATOM 887 C CA . ARG B 1 37 ? 3.619 -0.856 -7.988 1 98.75 37 ARG B CA 1
ATOM 888 C C . ARG B 1 37 ? 3.418 0.206 -6.914 1 98.75 37 ARG B C 1
ATOM 890 O O . ARG B 1 37 ? 4.242 1.112 -6.77 1 98.75 37 ARG B O 1
ATOM 897 N N . LYS B 1 38 ? 2.367 0.032 -6.203 1 98.38 38 LYS B N 1
ATOM 898 C CA . LYS B 1 38 ? 2.102 0.971 -5.117 1 98.38 38 LYS B CA 1
ATOM 899 C C . LYS B 1 38 ? 3.184 0.889 -4.043 1 98.38 38 LYS B C 1
ATOM 901 O O . LYS B 1 38 ? 3.625 1.914 -3.52 1 98.38 38 LYS B O 1
ATOM 906 N N . ASP B 1 39 ? 3.582 -0.268 -3.717 1 98.25 39 ASP B N 1
ATOM 907 C CA . ASP B 1 39 ? 4.648 -0.423 -2.734 1 98.25 39 ASP B CA 1
ATOM 908 C C . ASP B 1 39 ? 5.961 0.169 -3.248 1 98.25 39 ASP B C 1
ATOM 910 O O . ASP B 1 39 ? 6.695 0.809 -2.496 1 98.25 39 ASP B O 1
ATOM 914 N N . GLN B 1 40 ? 6.223 -0.063 -4.516 1 98.19 40 GLN B N 1
ATOM 915 C CA . GLN B 1 40 ? 7.402 0.509 -5.156 1 98.19 40 GLN B CA 1
ATOM 916 C C . GLN B 1 40 ? 7.379 2.033 -5.09 1 98.19 40 GLN B C 1
ATOM 918 O O . GLN B 1 40 ? 8.375 2.66 -4.734 1 98.19 40 GLN B O 1
ATOM 923 N N . ASP B 1 41 ? 6.316 2.623 -5.422 1 97.75 41 ASP B N 1
ATOM 924 C CA . ASP B 1 41 ? 6.156 4.074 -5.402 1 97.75 41 ASP B CA 1
ATOM 925 C C . ASP B 1 41 ? 6.344 4.629 -3.992 1 97.75 41 ASP B C 1
ATOM 927 O O . ASP B 1 41 ? 6.984 5.668 -3.807 1 97.75 41 ASP B O 1
ATOM 931 N N . ARG B 1 42 ? 5.816 3.943 -3.07 1 96.81 42 ARG B N 1
ATOM 932 C CA . ARG B 1 42 ? 5.938 4.371 -1.68 1 96.81 42 ARG B CA 1
ATOM 933 C C . ARG B 1 42 ? 7.395 4.371 -1.232 1 96.81 42 ARG B C 1
ATOM 935 O O . ARG B 1 42 ? 7.84 5.297 -0.547 1 96.81 42 ARG B O 1
ATOM 942 N N . GLN B 1 43 ? 8.07 3.4 -1.605 1 96.06 43 GLN B N 1
ATOM 943 C CA . GLN B 1 43 ? 9.477 3.312 -1.25 1 96.06 43 GLN B CA 1
ATOM 944 C C . GLN B 1 43 ? 10.289 4.418 -1.924 1 96.06 43 GLN B C 1
ATOM 946 O O . GLN B 1 43 ? 11.18 5.008 -1.309 1 96.06 43 GLN B O 1
ATOM 951 N N . ARG B 1 44 ? 9.945 4.648 -3.141 1 95.88 44 ARG B N 1
ATOM 952 C CA . ARG B 1 44 ? 10.633 5.711 -3.871 1 95.88 44 ARG B CA 1
ATOM 953 C C . ARG B 1 44 ? 10.398 7.066 -3.217 1 95.88 44 ARG B C 1
ATOM 955 O O . ARG B 1 44 ? 11.336 7.84 -3.021 1 95.88 44 ARG B O 1
ATOM 962 N N . LEU B 1 45 ? 9.156 7.312 -2.852 1 96.12 45 LEU B N 1
ATOM 963 C CA . LEU B 1 45 ? 8.805 8.57 -2.205 1 96.12 45 LEU B CA 1
ATOM 964 C C . LEU B 1 45 ? 9.516 8.711 -0.862 1 96.12 45 LEU B C 1
ATOM 966 O O . LEU B 1 45 ? 10.031 9.781 -0.534 1 96.12 45 LEU B O 1
ATOM 970 N N . ARG B 1 46 ? 9.484 7.664 -0.062 1 93.56 46 ARG B N 1
ATOM 971 C CA . ARG B 1 46 ? 10.18 7.668 1.222 1 93.56 46 ARG B CA 1
ATOM 972 C C . ARG B 1 46 ? 11.664 7.965 1.04 1 93.56 46 ARG B C 1
ATOM 974 O O . ARG B 1 46 ? 12.25 8.727 1.813 1 93.56 46 ARG B O 1
ATOM 981 N N . GLY B 1 47 ? 12.203 7.391 -0.005 1 91.69 47 GLY B N 1
ATOM 982 C CA . GLY B 1 47 ? 13.602 7.66 -0.31 1 91.69 47 GLY B CA 1
ATOM 983 C C . GLY B 1 47 ? 13.867 9.117 -0.646 1 91.69 47 GLY B C 1
ATOM 984 O O . GLY B 1 47 ? 14.844 9.695 -0.173 1 91.69 47 GLY B O 1
ATOM 985 N N . LEU B 1 48 ? 12.938 9.648 -1.451 1 90 48 LEU B N 1
ATOM 986 C CA . LEU B 1 48 ? 13.07 11.055 -1.838 1 90 48 LEU B CA 1
ATOM 987 C C . LEU B 1 48 ? 12.922 11.969 -0.626 1 90 48 LEU B C 1
ATOM 989 O O . LEU B 1 48 ? 13.664 12.938 -0.484 1 90 48 LEU B O 1
ATOM 993 N N . LEU B 1 49 ? 12.031 11.633 0.217 1 87.88 49 LEU B N 1
ATOM 994 C CA . LEU B 1 49 ? 11.773 12.43 1.41 1 87.88 49 LEU B CA 1
ATOM 995 C C . LEU B 1 49 ? 12.961 12.375 2.365 1 87.88 49 LEU B C 1
ATOM 997 O O . LEU B 1 49 ? 13.359 13.391 2.932 1 87.88 49 LEU B O 1
ATOM 1001 N N . LEU B 1 50 ? 13.547 11.242 2.486 1 88.88 50 LEU B N 1
ATOM 1002 C CA . LEU B 1 50 ? 14.703 11.062 3.355 1 88.88 50 LEU B CA 1
ATOM 1003 C C . LEU B 1 50 ? 15.922 11.797 2.797 1 88.88 50 LEU B C 1
ATOM 1005 O O . LEU B 1 50 ? 16.672 12.414 3.549 1 88.88 50 LEU B O 1
ATOM 1009 N N . ALA B 1 51 ? 16.094 11.711 1.536 1 85.62 51 ALA B N 1
ATOM 1010 C CA . ALA B 1 51 ? 17.172 12.438 0.886 1 85.62 51 ALA B CA 1
ATOM 1011 C C . ALA B 1 51 ? 16.984 13.945 1.037 1 85.62 51 ALA B C 1
ATOM 1013 O O . ALA B 1 51 ? 17.953 14.68 1.264 1 85.62 51 ALA B O 1
ATOM 1014 N N . GLY B 1 52 ? 15.758 14.359 0.872 1 82.25 52 GLY B N 1
ATOM 1015 C CA . GLY B 1 52 ? 15.445 15.766 1.067 1 82.25 52 GLY B CA 1
ATOM 1016 C C . GLY B 1 52 ? 15.688 16.234 2.488 1 82.25 52 GLY B C 1
ATOM 1017 O O . GLY B 1 52 ? 16.203 17.344 2.701 1 82.25 52 GLY B O 1
ATOM 1018 N N . ALA B 1 53 ? 15.445 15.383 3.473 1 78.88 53 ALA B N 1
ATOM 1019 C CA . ALA B 1 53 ? 15.648 15.703 4.883 1 78.88 53 ALA B CA 1
ATOM 1020 C C . ALA B 1 53 ? 17.141 15.758 5.227 1 78.88 53 ALA B C 1
ATOM 1022 O O . ALA B 1 53 ? 17.547 16.516 6.109 1 78.88 53 ALA B O 1
ATOM 1023 N N . ALA B 1 54 ? 17.734 14.828 4.629 1 72.81 54 ALA B N 1
ATOM 1024 C CA . ALA B 1 54 ? 19.172 14.773 4.867 1 72.81 54 ALA B CA 1
ATOM 1025 C C . ALA B 1 54 ? 19.891 15.93 4.176 1 72.81 54 ALA B C 1
ATOM 1027 O O . ALA B 1 54 ? 21.078 16.172 4.434 1 72.81 54 ALA B O 1
ATOM 1028 N N . SER B 1 55 ? 19.266 16.266 3.158 1 62.28 55 SER B N 1
ATOM 1029 C CA . SER B 1 55 ? 19.859 17.422 2.498 1 62.28 55 SER B CA 1
ATOM 1030 C C . SER B 1 55 ? 19.984 18.594 3.461 1 62.28 55 SER B C 1
ATOM 1032 O O . SER B 1 55 ? 19.234 18.703 4.43 1 62.28 55 SER B O 1
ATOM 1034 N N . ALA B 1 56 ? 21.188 19.031 3.736 1 56.38 56 ALA B N 1
ATOM 1035 C CA . ALA B 1 56 ? 21.656 20.109 4.613 1 56.38 56 ALA B CA 1
ATOM 1036 C C . ALA B 1 56 ? 20.547 21.109 4.887 1 56.38 56 ALA B C 1
ATOM 1038 O O . ALA B 1 56 ? 19.797 21.469 3.984 1 56.38 56 ALA B O 1
ATOM 1039 N N . PRO B 1 57 ? 20.141 21.141 6.199 1 51.75 57 PRO B N 1
ATOM 1040 C CA . PRO B 1 57 ? 19.328 22.312 6.562 1 51.75 57 PRO B CA 1
ATOM 1041 C C . PRO B 1 57 ? 19.688 23.562 5.777 1 51.75 57 PRO B C 1
ATOM 1043 O O . PRO B 1 57 ? 20.859 23.969 5.762 1 51.75 57 PRO B O 1
ATOM 1046 N N . THR B 1 58 ? 19.25 23.625 4.527 1 50.62 58 THR B N 1
ATOM 1047 C CA . THR B 1 58 ? 19.578 24.969 4.07 1 50.62 58 THR B CA 1
ATOM 1048 C C . THR B 1 58 ? 19.641 25.938 5.246 1 50.62 58 THR B C 1
ATOM 1050 O O . THR B 1 58 ? 19.031 25.688 6.297 1 50.62 58 THR B O 1
ATOM 1053 N N . ALA B 1 59 ? 20.531 26.938 5.285 1 51.31 59 ALA B N 1
ATOM 1054 C CA . ALA B 1 59 ? 20.656 27.953 6.328 1 51.31 59 ALA B CA 1
ATOM 1055 C C . ALA B 1 59 ? 19.312 28.281 6.945 1 51.31 59 ALA B C 1
ATOM 1057 O O . ALA B 1 59 ? 18.297 28.359 6.238 1 51.31 59 ALA B O 1
ATOM 1058 N N . PRO B 1 60 ? 19.062 27.969 8.203 1 51.38 60 PRO B N 1
ATOM 1059 C CA . PRO B 1 60 ? 17.812 28.484 8.789 1 51.38 60 PRO B CA 1
ATOM 1060 C C . PRO B 1 60 ? 17.344 29.766 8.125 1 51.38 60 PRO B C 1
ATOM 1062 O O . PRO B 1 60 ? 18.156 30.578 7.676 1 51.38 60 PRO B O 1
ATOM 1065 N N . ALA B 1 61 ? 16.219 29.625 7.434 1 52.81 61 ALA B N 1
ATOM 1066 C CA . ALA B 1 61 ? 15.703 30.938 7.055 1 52.81 61 ALA B CA 1
ATOM 1067 C C . ALA B 1 61 ? 16 31.984 8.125 1 52.81 61 ALA B C 1
ATOM 1069 O O . ALA B 1 61 ? 15.344 32.031 9.164 1 52.81 61 ALA B O 1
ATOM 1070 N N . ASP B 1 62 ? 17.172 32.312 8.227 1 57.12 62 ASP B N 1
ATOM 1071 C CA . ASP B 1 62 ? 17.594 33.344 9.156 1 57.12 62 ASP B CA 1
ATOM 1072 C C . ASP B 1 62 ? 17.219 34.719 8.609 1 57.12 62 ASP B C 1
ATOM 1074 O O . ASP B 1 62 ? 16.594 34.844 7.559 1 57.12 62 ASP B O 1
ATOM 1078 N N . SER B 1 63 ? 17.516 35.688 9.477 1 61.28 63 SER B N 1
ATOM 1079 C CA . SER B 1 63 ? 17.172 37.062 9.148 1 61.28 63 SER B CA 1
ATOM 1080 C C . SER B 1 63 ? 17.656 37.438 7.75 1 61.28 63 SER B C 1
ATOM 1082 O O . SER B 1 63 ? 16.938 38.125 7.008 1 61.28 63 SER B O 1
ATOM 1084 N N . ASP B 1 64 ? 18.672 36.781 7.512 1 61.62 64 ASP B N 1
ATOM 1085 C CA . ASP B 1 64 ? 19.266 37.188 6.234 1 61.62 64 ASP B CA 1
ATOM 1086 C C . ASP B 1 64 ? 18.5 36.562 5.066 1 61.62 64 ASP B C 1
ATOM 1088 O O . ASP B 1 64 ? 18.328 37.188 4.023 1 61.62 64 ASP B O 1
ATOM 1092 N N . TYR B 1 65 ? 18.062 35.438 5.219 1 59.09 65 TYR B N 1
ATOM 1093 C CA . TYR B 1 65 ? 17.281 34.75 4.195 1 59.09 65 TYR B CA 1
ATOM 1094 C C . TYR B 1 65 ? 15.945 35.469 3.963 1 59.09 65 TYR B C 1
ATOM 1096 O O . TYR B 1 65 ? 15.57 35.719 2.82 1 59.09 65 TYR B O 1
ATOM 1104 N N . PHE B 1 66 ? 15.273 35.75 5.02 1 61.78 66 PHE B N 1
ATOM 1105 C CA . PHE B 1 66 ? 14.023 36.5 4.914 1 61.78 66 PHE B CA 1
ATOM 1106 C C . PHE B 1 66 ? 14.273 37.906 4.406 1 61.78 66 PHE B C 1
ATOM 1108 O O . PHE B 1 66 ? 13.445 38.469 3.682 1 61.78 66 PHE B O 1
ATOM 1115 N N . ASP B 1 67 ? 15.438 38.438 4.871 1 64.62 67 ASP B N 1
ATOM 1116 C CA . ASP B 1 67 ? 15.82 39.75 4.355 1 64.62 67 ASP B CA 1
ATOM 1117 C C . ASP B 1 67 ? 16.047 39.688 2.844 1 64.62 67 ASP B C 1
ATOM 1119 O O . ASP B 1 67 ? 15.656 40.625 2.123 1 64.62 67 ASP B O 1
ATOM 1123 N N . SER B 1 68 ? 16.562 38.688 2.412 1 67.62 68 SER B N 1
ATOM 1124 C CA . SER B 1 68 ? 16.812 38.562 0.979 1 67.62 68 SER B CA 1
ATOM 1125 C C . SER B 1 68 ? 15.516 38.344 0.211 1 67.62 68 SER B C 1
ATOM 1127 O O . SER B 1 68 ? 15.336 38.875 -0.886 1 67.62 68 SER B O 1
ATOM 1129 N N . LEU B 1 69 ? 14.625 37.656 0.847 1 66.12 69 LEU B N 1
ATOM 1130 C CA . LEU B 1 69 ? 13.32 37.438 0.234 1 66.12 69 LEU B CA 1
ATOM 1131 C C . LEU B 1 69 ? 12.508 38.719 0.205 1 66.12 69 LEU B C 1
ATOM 1133 O O . LEU B 1 69 ? 11.852 39.031 -0.795 1 66.12 69 LEU B O 1
ATOM 1137 N N . ARG B 1 70 ? 12.586 39.469 1.356 1 61.34 70 ARG B N 1
ATOM 1138 C CA . ARG B 1 70 ? 11.945 40.781 1.441 1 61.34 70 ARG B CA 1
ATOM 1139 C C . ARG B 1 70 ? 12.5 41.75 0.389 1 61.34 70 ARG B C 1
ATOM 1141 O O . ARG B 1 70 ? 11.75 42.5 -0.223 1 61.34 70 ARG B O 1
ATOM 1148 N N . ALA B 1 71 ? 13.727 41.719 0.189 1 68.81 71 ALA B N 1
ATOM 1149 C CA . ALA B 1 71 ? 14.359 42.594 -0.777 1 68.81 71 ALA B CA 1
ATOM 1150 C C . ALA B 1 71 ? 13.93 42.281 -2.201 1 68.81 71 ALA B C 1
ATOM 1152 O O . ALA B 1 71 ? 13.711 43.156 -3.02 1 68.81 71 ALA B O 1
ATOM 1153 N N . ARG B 1 72 ? 13.766 41.125 -2.369 1 72.88 72 ARG B N 1
ATOM 1154 C CA . ARG B 1 72 ? 13.352 40.719 -3.711 1 72.88 72 ARG B CA 1
ATOM 1155 C C . ARG B 1 72 ? 11.914 41.125 -3.988 1 72.88 72 ARG B C 1
ATOM 1157 O O . ARG B 1 72 ? 11.586 41.562 -5.098 1 72.88 72 ARG B O 1
ATOM 1164 N N . VAL B 1 73 ? 11.125 40.969 -3.039 1 60.19 73 VAL B N 1
ATOM 1165 C CA . VAL B 1 73 ? 9.727 41.375 -3.146 1 60.19 73 VAL B CA 1
ATOM 1166 C C . VAL B 1 73 ? 9.625 42.875 -3.295 1 60.19 73 VAL B C 1
ATOM 1168 O O . VAL B 1 73 ? 8.812 43.375 -4.078 1 60.19 73 VAL B O 1
ATOM 1171 N N . ARG B 1 74 ? 10.453 43.625 -2.633 1 60.75 74 ARG B N 1
ATOM 1172 C CA . ARG B 1 74 ? 10.477 45.094 -2.738 1 60.75 74 ARG B CA 1
ATOM 1173 C C . ARG B 1 74 ? 10.93 45.531 -4.129 1 60.75 74 ARG B C 1
ATOM 1175 O O . ARG B 1 74 ? 10.391 46.5 -4.684 1 60.75 74 ARG B O 1
ATOM 1182 N N . THR B 1 75 ? 11.781 44.812 -4.512 1 64.31 75 THR B N 1
ATOM 1183 C CA . THR B 1 75 ? 12.266 45.219 -5.82 1 64.31 75 THR B CA 1
ATOM 1184 C C . THR B 1 75 ? 11.242 44.906 -6.906 1 64.31 75 THR B C 1
ATOM 1186 O O . THR B 1 75 ? 11.086 45.656 -7.859 1 64.31 75 THR B O 1
ATOM 1189 N N . ALA B 1 76 ? 10.5 43.969 -6.652 1 63.97 76 ALA B N 1
ATOM 1190 C CA . ALA B 1 76 ? 9.492 43.656 -7.66 1 63.97 76 ALA B CA 1
ATOM 1191 C C . ALA B 1 76 ? 8.297 44.594 -7.578 1 63.97 76 ALA B C 1
ATOM 1193 O O . ALA B 1 76 ? 7.641 44.844 -8.586 1 63.97 76 ALA B O 1
ATOM 1194 N N . ARG B 1 77 ? 8.016 45.031 -6.539 1 57.44 77 ARG B N 1
ATOM 1195 C CA . ARG B 1 77 ? 6.875 45.938 -6.387 1 57.44 77 ARG B CA 1
ATOM 1196 C C . ARG B 1 77 ? 7.254 47.344 -6.746 1 57.44 77 ARG B C 1
ATOM 1198 O O . ARG B 1 77 ? 6.383 48.219 -6.855 1 57.44 77 ARG B O 1
ATOM 1205 N N . GLY B 1 78 ? 8.516 47.562 -6.867 1 57.88 78 GLY B N 1
ATOM 1206 C CA . GLY B 1 78 ? 8.875 48.906 -7.371 1 57.88 78 GLY B CA 1
ATOM 1207 C C . GLY B 1 78 ? 9.109 48.906 -8.867 1 57.88 78 GLY B C 1
ATOM 1208 O O . GLY B 1 78 ? 8.594 49.781 -9.57 1 57.88 78 GLY B O 1
#

pLDDT: mean 84.9, std 17.16, range [50.62, 98.81]

Secondary structure (DSSP, 8-state):
-EEEEEEE-HHHHHHHHHHHHHTT-SSHHHHHHHHHHHHHHHHHHHHHHHHHHHS---S-S-HHHHHHHHHHHHHHH-/-EEEEEEE-HHHHHHHHHHHHHTT-SSHHHHHHHHHHHHHHHHHHHHHHHHHHHS---S-S-HHHHHHHHHHHHHHH-

InterPro domains:
  IPR010985 Ribbon-helix-helix [SSF47598] (1-44)
  IPR022789 Antitoxin ParD [PF03693] (6-66)
  IPR022789 Antitoxin ParD [PTHR36582] (1-75)
  IPR022789 Antitoxin ParD [TIGR02606] (3-64)
  IPR038296 Antitoxin ParD superfamily [G3DSA:6.10.10.120] (10-77)